Protein AF-0000000076599849 (afdb_homodimer)

Foldseek 3Di:
DQDWDDWDWDDDPPDRQWIKIWTDGPQWIWIDTPNCCVVDTDIDHNVRVVVVVVCVVVCVVPD/DQDWDDWDWDDDPPDRQFIKIWTDGPQWIWIDTPNCCVVDTDIDHNVRVVVVVVCVVVCVVPD

Solvent-accessible surface area (backbone atoms only — not comparable to full-atom values): 7038 Å² total; per-residue (Å²): 126,86,56,70,45,78,70,44,68,32,62,39,99,75,62,74,75,53,29,39,30,44,27,31,33,74,80,19,32,28,38,32,40,68,80,42,54,86,80,43,68,48,75,36,48,47,67,25,43,52,23,39,51,51,27,54,65,70,46,71,78,55,132,127,85,58,69,48,78,69,45,68,32,64,39,99,75,59,75,73,52,27,38,29,43,26,31,31,75,80,19,33,27,36,32,40,69,80,43,54,86,81,44,68,49,74,37,49,49,68,26,44,53,22,40,51,51,28,55,65,71,46,73,78,55,132

Sequence (126 aa):
MNQTSRWRKSSYSGNQTNCVEVGRAGDGTAVRDTKNRAAGYFTASREQWSAFVAAIKGGKFDAMNQTSRWRKSSYSGNQTNCVEVGRAGDGTAVRDTKNRAAGYFTASREQWSAFVAAIKGGKFDA

Structure (mmCIF, N/CA/C/O backbo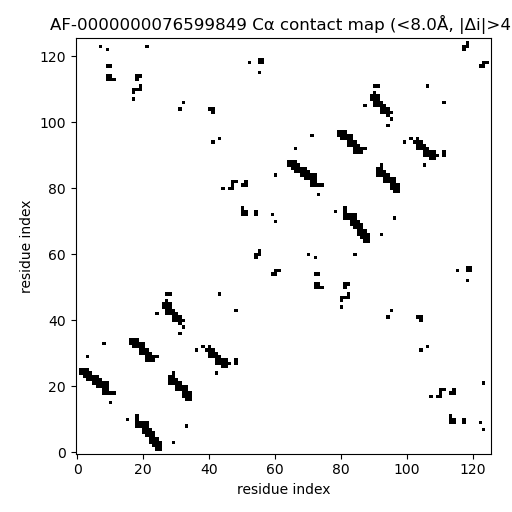ne):
data_AF-0000000076599849-model_v1
#
loop_
_entity.id
_entity.type
_entity.pdbx_description
1 polymer 'Uncharacterized protein DUF397'
#
loop_
_atom_site.group_PDB
_atom_site.id
_atom_site.type_symbol
_atom_site.label_atom_id
_atom_site.label_alt_id
_atom_site.label_comp_id
_atom_site.label_asym_id
_atom_site.label_entity_id
_atom_site.label_seq_id
_atom_site.pdbx_PDB_ins_code
_atom_site.Cartn_x
_atom_site.Cartn_y
_atom_site.Cartn_z
_atom_site.occupancy
_atom_site.B_iso_or_equiv
_atom_site.auth_seq_id
_atom_site.auth_comp_id
_atom_site.auth_asym_id
_atom_site.auth_atom_id
_atom_site.pdbx_PDB_model_num
ATOM 1 N N . MET A 1 1 ? -9.93 -13 13.438 1 52.59 1 MET A N 1
ATOM 2 C CA . MET A 1 1 ? -8.758 -13.156 12.586 1 52.59 1 MET A CA 1
ATOM 3 C C . MET A 1 1 ? -9.008 -12.578 11.195 1 52.59 1 MET A C 1
ATOM 5 O O . MET A 1 1 ? -9.992 -12.922 10.547 1 52.59 1 MET A O 1
ATOM 9 N N . ASN A 1 2 ? -8.469 -11.367 10.906 1 63 2 ASN A N 1
ATOM 10 C CA . ASN A 1 2 ? -8.828 -10.883 9.578 1 63 2 ASN A CA 1
ATOM 11 C C . ASN A 1 2 ? -8.297 -11.805 8.484 1 63 2 ASN A C 1
ATOM 13 O O . ASN A 1 2 ? -7.086 -12.031 8.391 1 63 2 ASN A O 1
ATOM 17 N N . GLN A 1 3 ? -9.172 -12.648 8.023 1 85.88 3 GLN A N 1
ATOM 18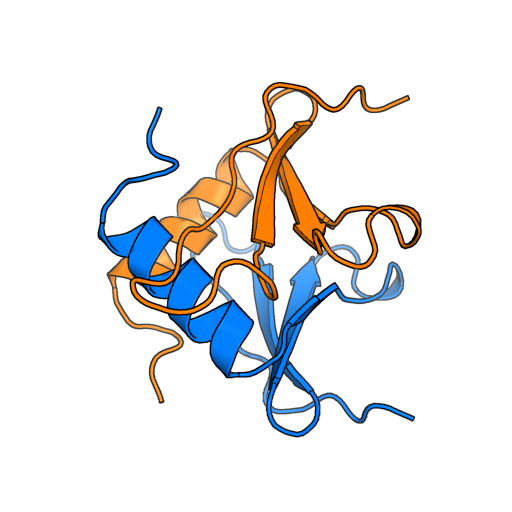 C CA . GLN A 1 3 ? -8.844 -13.578 6.949 1 85.88 3 GLN A CA 1
ATOM 19 C C . GLN A 1 3 ? -8.453 -12.836 5.68 1 85.88 3 GLN A C 1
ATOM 21 O O . GLN A 1 3 ? -9.086 -11.844 5.316 1 85.88 3 GLN A O 1
ATOM 26 N N . THR A 1 4 ? -7.188 -13.047 5.281 1 92.38 4 THR A N 1
ATOM 27 C CA . THR A 1 4 ? -6.758 -12.492 4.004 1 92.38 4 THR A CA 1
ATOM 28 C C . THR A 1 4 ? -6.883 -13.523 2.889 1 92.38 4 THR A C 1
ATOM 30 O O . THR A 1 4 ? -6.723 -14.719 3.127 1 92.38 4 THR A O 1
ATOM 33 N N . SER A 1 5 ? -7.262 -13.094 1.667 1 92.88 5 SER A N 1
ATOM 34 C CA . SER A 1 5 ? -7.469 -13.961 0.511 1 92.88 5 SER A CA 1
ATOM 35 C C . SER A 1 5 ? -7.219 -13.211 -0.793 1 92.88 5 SER A C 1
ATOM 37 O O . SER A 1 5 ? -6.957 -12.008 -0.783 1 92.88 5 SER A O 1
ATOM 39 N N . ARG A 1 6 ? -7.074 -14.055 -1.964 1 94.38 6 ARG A N 1
ATOM 40 C CA . ARG A 1 6 ? -7.062 -13.547 -3.33 1 94.38 6 ARG A CA 1
ATOM 41 C C . ARG A 1 6 ? -5.852 -12.648 -3.568 1 94.38 6 ARG A C 1
ATOM 43 O O . ARG A 1 6 ? -5.984 -11.539 -4.082 1 94.38 6 ARG A O 1
ATOM 50 N N . TRP A 1 7 ? -4.785 -13.094 -3.176 1 94.38 7 TRP A N 1
ATOM 51 C CA . TRP A 1 7 ? -3.555 -12.328 -3.369 1 94.38 7 TRP A CA 1
ATOM 52 C C . TRP A 1 7 ? -3.191 -12.242 -4.848 1 94.38 7 TRP A C 1
ATOM 54 O O . TRP A 1 7 ? -3.199 -13.258 -5.555 1 94.38 7 TRP A O 1
ATOM 64 N N . ARG A 1 8 ? -2.877 -11.023 -5.352 1 93.56 8 ARG A N 1
ATOM 65 C CA . ARG A 1 8 ? -2.393 -10.719 -6.691 1 93.56 8 ARG A CA 1
ATOM 66 C C . ARG A 1 8 ? -1.065 -9.969 -6.633 1 93.56 8 ARG A C 1
ATOM 68 O O . ARG A 1 8 ? -0.902 -9.047 -5.836 1 93.56 8 ARG A O 1
ATOM 75 N N . LYS A 1 9 ? -0.156 -10.242 -7.473 1 91.75 9 LYS A N 1
ATOM 76 C CA . LYS A 1 9 ? 1.188 -9.68 -7.449 1 91.75 9 LYS A CA 1
ATOM 77 C C . LYS A 1 9 ? 1.307 -8.5 -8.406 1 91.75 9 LYS A C 1
ATOM 79 O O . LYS A 1 9 ? 0.781 -8.547 -9.523 1 91.75 9 LYS A O 1
ATOM 84 N N . SER A 1 10 ? 1.935 -7.547 -7.84 1 88.38 10 SER A N 1
ATOM 85 C CA . SER A 1 10 ? 2.336 -6.508 -8.781 1 88.38 10 SER A CA 1
ATOM 86 C C . SER A 1 10 ? 3.461 -6.988 -9.688 1 88.38 10 SER A C 1
ATOM 88 O O . SER A 1 10 ? 4.168 -7.945 -9.359 1 88.38 10 SER A O 1
ATOM 90 N N . SER A 1 11 ? 3.451 -6.785 -11.078 1 75.06 11 SER A N 1
ATOM 91 C CA . SER A 1 11 ? 4.484 -7.25 -12 1 75.06 11 SER A CA 1
ATOM 92 C C . SER A 1 11 ? 5.207 -6.078 -12.656 1 75.06 11 SER A C 1
ATOM 94 O O . SER A 1 11 ? 4.602 -5.035 -12.914 1 75.06 11 SER A O 1
ATOM 96 N N . TYR A 1 12 ? 6.641 -5.969 -12.344 1 64 12 TYR A N 1
ATOM 97 C CA . TYR A 1 12 ? 7.395 -5.035 -13.18 1 64 12 TYR A CA 1
ATOM 98 C C . TYR A 1 12 ? 7.852 -5.703 -14.469 1 64 12 TYR A C 1
ATOM 100 O O . TYR A 1 12 ? 7.996 -6.926 -14.523 1 64 12 TYR A O 1
ATOM 108 N N . SER A 1 13 ? 7.691 -4.941 -15.594 1 59.09 13 SER A N 1
ATOM 109 C CA . SER A 1 13 ? 8.109 -5.406 -16.906 1 59.09 13 SER A CA 1
ATOM 110 C C . SER A 1 13 ? 9.422 -6.172 -16.844 1 59.09 13 SER A C 1
ATOM 112 O O . SER A 1 13 ? 9.734 -6.973 -17.719 1 59.09 13 SER A O 1
ATOM 114 N N . GLY A 1 14 ? 10.133 -5.859 -15.742 1 55.06 14 GLY A N 1
ATOM 115 C CA . GLY A 1 14 ? 11.438 -6.484 -15.828 1 55.06 14 GLY A CA 1
ATOM 116 C C . GLY A 1 14 ? 11.641 -7.582 -14.797 1 55.06 14 GLY A C 1
ATOM 117 O O . GLY A 1 14 ? 11.938 -8.727 -15.156 1 55.06 14 GLY A O 1
ATOM 118 N N . ASN A 1 15 ? 11.828 -7.188 -13.578 1 59.16 15 ASN A N 1
ATOM 119 C CA . ASN A 1 15 ? 12.195 -8.172 -12.562 1 59.16 15 ASN A CA 1
ATOM 120 C C . ASN A 1 15 ? 11.055 -8.414 -11.578 1 59.16 15 ASN A C 1
ATOM 122 O O . ASN A 1 15 ? 10.391 -7.469 -11.148 1 59.16 15 ASN A O 1
ATOM 126 N N . GLN A 1 16 ? 10.586 -9.648 -11.383 1 64.69 16 GLN A N 1
ATOM 127 C CA . GLN A 1 16 ? 9.477 -10.125 -10.562 1 64.69 16 GLN A CA 1
ATOM 128 C C . GLN A 1 16 ? 9.93 -10.391 -9.125 1 64.69 16 GLN A C 1
ATOM 130 O O . GLN A 1 16 ? 9.266 -11.117 -8.383 1 64.69 16 GLN A O 1
ATOM 135 N N . THR A 1 17 ? 11.102 -9.938 -8.703 1 71.75 17 THR A N 1
ATOM 136 C CA . THR A 1 17 ? 11.578 -10.398 -7.406 1 71.75 17 THR A CA 1
ATOM 137 C C . THR A 1 17 ? 11.266 -9.367 -6.32 1 71.75 17 THR A C 1
ATOM 139 O O . THR A 1 17 ? 11.352 -9.68 -5.129 1 71.75 17 THR A O 1
ATOM 142 N N . ASN A 1 18 ? 10.766 -8.258 -6.613 1 79.62 18 ASN A N 1
ATOM 143 C CA . ASN A 1 18 ? 10.445 -7.207 -5.648 1 79.62 18 ASN A CA 1
ATOM 144 C C . ASN A 1 18 ? 9.055 -6.625 -5.891 1 79.62 18 ASN A C 1
ATOM 146 O O . ASN A 1 18 ? 8.93 -5.477 -6.32 1 79.62 18 ASN A O 1
ATOM 150 N N . CYS A 1 19 ? 8.117 -7.645 -5.48 1 88.62 19 CYS A N 1
ATOM 151 C CA . CYS A 1 19 ? 6.75 -7.258 -5.812 1 88.62 19 CYS A CA 1
ATOM 152 C C . CYS A 1 19 ? 5.93 -7.027 -4.551 1 88.62 19 CYS A C 1
ATOM 154 O O . CYS A 1 19 ? 6.258 -7.547 -3.482 1 88.62 19 CYS A O 1
ATOM 156 N N . VAL A 1 20 ? 4.977 -6.27 -4.719 1 92.38 20 VAL A N 1
ATOM 157 C CA . VAL A 1 20 ? 3.916 -6.082 -3.734 1 92.38 20 VAL A CA 1
ATOM 158 C C . VAL A 1 20 ? 2.705 -6.934 -4.109 1 92.38 20 VAL A C 1
ATOM 160 O O . VAL A 1 20 ? 2.332 -7.012 -5.281 1 92.38 20 VAL A O 1
ATOM 163 N N . GLU A 1 21 ? 2.207 -7.625 -3.154 1 94.44 21 GLU A N 1
ATOM 164 C CA . GLU A 1 21 ? 0.959 -8.352 -3.361 1 94.44 21 GLU A CA 1
ATOM 165 C C . GLU A 1 21 ? -0.213 -7.637 -2.691 1 94.44 21 GLU A C 1
ATOM 167 O O . GLU A 1 21 ? -0.077 -7.117 -1.581 1 94.44 21 GLU A O 1
ATOM 172 N N . VAL A 1 22 ? -1.354 -7.641 -3.381 1 95.81 22 VAL A N 1
ATOM 173 C CA . VAL A 1 22 ? -2.588 -7.039 -2.885 1 95.81 22 VAL A CA 1
ATOM 174 C C . VAL A 1 22 ? -3.676 -8.102 -2.773 1 95.81 22 VAL A C 1
ATOM 176 O O . VAL A 1 22 ? -3.916 -8.859 -3.721 1 95.81 22 VAL A O 1
ATOM 179 N N . GLY A 1 23 ? -4.168 -8.227 -1.597 1 96.31 23 GLY A N 1
ATOM 180 C CA . GLY A 1 23 ? -5.246 -9.164 -1.338 1 96.31 23 GLY A CA 1
ATOM 181 C C . GLY A 1 23 ? -6.449 -8.523 -0.667 1 96.31 23 GLY A C 1
ATOM 182 O O . GLY A 1 23 ? -6.539 -7.297 -0.587 1 96.31 23 GLY A O 1
ATOM 183 N N . ARG A 1 24 ? -7.371 -9.406 -0.277 1 95.56 24 ARG A N 1
ATOM 184 C CA . ARG A 1 24 ? -8.57 -8.969 0.441 1 95.56 24 ARG A CA 1
ATOM 185 C C . ARG A 1 24 ? -8.445 -9.258 1.933 1 95.56 24 ARG A C 1
ATOM 187 O O . ARG A 1 24 ? -7.941 -10.32 2.326 1 95.56 24 ARG A O 1
ATOM 194 N N . ALA A 1 25 ? -8.812 -8.336 2.732 1 95 25 ALA A N 1
ATOM 195 C CA . ALA A 1 25 ? -8.969 -8.477 4.176 1 95 25 ALA A CA 1
ATOM 196 C C . ALA A 1 25 ? -10.367 -8.047 4.621 1 95 25 ALA A C 1
ATOM 198 O O . ALA A 1 25 ? -10.625 -6.855 4.797 1 95 25 ALA A O 1
ATOM 199 N N . GLY A 1 26 ? -11.242 -9.039 4.816 1 91.81 26 GLY A N 1
ATOM 200 C CA . GLY A 1 26 ? -12.633 -8.664 4.996 1 91.81 26 GLY A CA 1
ATOM 201 C C . GLY A 1 26 ? -13.188 -7.855 3.838 1 91.81 26 GLY A C 1
ATOM 202 O O . GLY A 1 26 ? -13.125 -8.289 2.686 1 91.81 26 GLY A O 1
ATOM 203 N N . ASP A 1 27 ? -13.656 -6.703 4.121 1 91.75 27 ASP A N 1
ATOM 204 C CA . ASP A 1 27 ? -14.188 -5.848 3.068 1 91.75 27 ASP A CA 1
ATOM 205 C C . ASP A 1 27 ? -13.125 -4.887 2.545 1 91.75 27 ASP A C 1
ATOM 207 O O . ASP A 1 27 ? -13.383 -4.098 1.634 1 91.75 27 ASP A O 1
ATOM 211 N N . GLY A 1 28 ? -12 -5.129 3.166 1 93.88 28 GLY A N 1
ATOM 212 C CA . GLY A 1 28 ? -10.93 -4.219 2.799 1 93.88 28 GLY A CA 1
ATOM 213 C C . GLY A 1 28 ? -9.828 -4.887 1.995 1 93.88 28 GLY A C 1
ATOM 214 O O . GLY A 1 28 ? -10.078 -5.848 1.27 1 93.88 28 GLY A O 1
ATOM 215 N N . THR A 1 29 ? -8.727 -4.27 2.029 1 95.12 29 THR A N 1
ATOM 216 C CA . THR A 1 29 ? -7.578 -4.691 1.231 1 95.12 29 THR A CA 1
ATOM 217 C C . THR A 1 29 ? -6.371 -4.969 2.125 1 95.12 29 THR A C 1
ATOM 219 O O . THR A 1 29 ? -6.164 -4.285 3.129 1 95.12 29 THR A O 1
ATOM 222 N N . ALA A 1 30 ? -5.57 -5.93 1.783 1 95.75 30 ALA A N 1
ATOM 223 C CA . ALA A 1 30 ? -4.297 -6.238 2.43 1 95.75 30 ALA A CA 1
ATOM 224 C C . ALA A 1 30 ? -3.135 -6.086 1.452 1 95.75 30 ALA A C 1
ATOM 226 O O . ALA A 1 30 ? -3.266 -6.406 0.269 1 95.75 30 ALA A O 1
ATOM 227 N N . VAL A 1 31 ? -2.023 -5.617 1.942 1 95.06 31 VAL A N 1
ATOM 228 C CA . VAL A 1 31 ? -0.817 -5.422 1.144 1 95.06 31 VAL A CA 1
ATOM 229 C C . VAL A 1 31 ? 0.383 -6.035 1.86 1 95.06 31 VAL A C 1
ATOM 231 O O . VAL A 1 31 ? 0.56 -5.844 3.066 1 95.06 31 VAL A O 1
ATOM 234 N N . ARG A 1 32 ? 1.222 -6.809 1.135 1 93.5 32 ARG A N 1
ATOM 235 C CA . ARG A 1 32 ? 2.418 -7.383 1.745 1 93.5 32 ARG A CA 1
ATOM 236 C C . ARG A 1 32 ? 3.557 -7.477 0.736 1 93.5 32 ARG A C 1
ATOM 238 O O . ARG A 1 32 ? 3.348 -7.281 -0.464 1 93.5 32 ARG A O 1
ATOM 245 N N . ASP A 1 33 ? 4.723 -7.648 1.268 1 91.12 33 ASP A N 1
ATOM 246 C CA . ASP A 1 33 ? 5.926 -7.84 0.467 1 91.12 33 ASP A CA 1
ATOM 247 C C . ASP A 1 33 ? 6.137 -9.312 0.126 1 91.12 33 ASP A C 1
ATOM 249 O O . ASP A 1 33 ? 6.258 -10.148 1.021 1 91.12 33 ASP A O 1
ATOM 253 N N . THR A 1 34 ? 6.309 -9.625 -1.154 1 88.75 34 THR A N 1
ATOM 254 C CA . THR A 1 34 ? 6.426 -11.016 -1.582 1 88.75 34 THR A CA 1
ATOM 255 C C . THR A 1 34 ? 7.711 -11.633 -1.048 1 88.75 34 THR A C 1
ATOM 257 O O . THR A 1 34 ? 7.773 -12.844 -0.82 1 88.75 34 THR A O 1
ATOM 260 N N . LYS A 1 35 ? 8.617 -10.812 -0.772 1 87.06 35 LYS A N 1
ATOM 261 C CA . LYS A 1 35 ? 9.883 -11.367 -0.319 1 87.06 35 LYS A CA 1
ATOM 262 C C . LYS A 1 35 ? 9.898 -11.555 1.196 1 87.06 35 LYS A C 1
ATOM 264 O O . LYS A 1 35 ? 10.773 -12.227 1.738 1 87.06 35 LYS A O 1
ATOM 269 N N . ASN A 1 36 ? 8.945 -11.023 1.81 1 88.94 36 ASN A N 1
ATOM 270 C CA . ASN A 1 36 ? 8.859 -11.094 3.264 1 88.94 36 ASN A CA 1
ATOM 271 C C . ASN A 1 36 ? 7.414 -11.195 3.738 1 88.94 36 ASN A C 1
ATOM 273 O O . ASN A 1 36 ? 6.98 -10.422 4.59 1 88.94 36 ASN A O 1
ATOM 277 N N . ARG A 1 37 ? 6.828 -12.195 3.338 1 88.5 37 ARG A N 1
ATOM 278 C CA . ARG A 1 37 ? 5.422 -12.359 3.695 1 88.5 37 ARG A CA 1
ATOM 279 C C . ARG A 1 37 ? 5.258 -12.57 5.195 1 88.5 37 ARG A C 1
ATOM 281 O O . ARG A 1 37 ? 4.238 -12.203 5.773 1 88.5 37 ARG A O 1
ATOM 288 N N . ALA A 1 38 ? 6.285 -13.07 5.754 1 89.25 38 ALA A N 1
ATOM 289 C CA . ALA A 1 38 ? 6.23 -13.375 7.184 1 89.25 38 ALA A CA 1
ATOM 290 C C . ALA A 1 38 ? 6.219 -12.102 8.016 1 89.25 38 ALA A C 1
ATOM 292 O O . ALA A 1 38 ? 5.859 -12.125 9.195 1 89.25 38 ALA A O 1
ATOM 293 N N . ALA A 1 39 ? 6.605 -11.023 7.453 1 87.44 39 ALA A N 1
ATOM 294 C CA . ALA A 1 39 ? 6.617 -9.75 8.156 1 87.44 39 ALA A CA 1
ATOM 295 C C . ALA A 1 39 ? 5.199 -9.227 8.367 1 87.44 39 ALA A C 1
ATOM 297 O O . ALA A 1 39 ? 4.992 -8.25 9.094 1 87.44 39 ALA A O 1
ATOM 298 N N . GLY A 1 40 ? 4.199 -9.914 7.797 1 89.94 40 GLY A N 1
ATOM 299 C CA . GLY A 1 40 ? 2.816 -9.492 7.934 1 89.94 40 GLY A CA 1
ATOM 300 C C . GLY A 1 40 ? 2.322 -8.672 6.758 1 89.94 40 GLY A C 1
ATOM 301 O O . GLY A 1 40 ? 2.891 -8.742 5.664 1 89.94 40 GLY A O 1
ATOM 302 N N . TYR A 1 41 ? 1.118 -8.008 7.02 1 91.12 41 TYR A N 1
ATOM 303 C CA . TYR A 1 41 ? 0.509 -7.195 5.973 1 91.12 41 TYR A CA 1
ATOM 304 C C . TYR A 1 41 ? -0.091 -5.918 6.551 1 91.12 41 TYR A C 1
ATOM 306 O O . TYR A 1 41 ? -0.412 -5.859 7.738 1 91.12 41 TYR A O 1
ATOM 314 N N . PHE A 1 42 ? -0.085 -4.945 5.668 1 91.12 42 PHE A N 1
ATOM 315 C CA . PHE A 1 42 ? -0.83 -3.711 5.891 1 91.12 42 PHE A CA 1
ATOM 316 C C . PHE A 1 42 ? -2.266 -3.848 5.398 1 91.12 42 PHE A C 1
ATOM 318 O O . PHE A 1 42 ? -2.51 -4.398 4.324 1 91.12 42 PHE A O 1
ATOM 325 N N . THR A 1 43 ? -3.223 -3.414 6.281 1 93 43 THR A N 1
ATOM 326 C CA . THR A 1 43 ? -4.609 -3.471 5.832 1 93 43 THR A CA 1
ATOM 327 C C . THR A 1 43 ? -5.203 -2.068 5.727 1 93 43 THR A C 1
ATOM 329 O O . THR A 1 43 ? -4.812 -1.168 6.477 1 93 43 THR A O 1
ATOM 332 N N . ALA A 1 44 ? -6.078 -1.953 4.836 1 92.44 44 ALA A N 1
ATOM 333 C CA . ALA A 1 44 ? -6.867 -0.741 4.637 1 92.44 44 ALA A CA 1
ATOM 334 C C . ALA A 1 44 ? -8.344 -1.074 4.434 1 92.44 44 ALA A C 1
ATOM 336 O O . ALA A 1 44 ? -8.68 -2.051 3.758 1 92.44 44 ALA A O 1
ATOM 337 N N . SER A 1 45 ? -9.164 -0.305 4.988 1 90.94 45 SER A N 1
ATOM 338 C CA . SER A 1 45 ? -10.594 -0.447 4.691 1 90.94 45 SER A CA 1
ATOM 339 C C . SER A 1 45 ? -10.883 -0.171 3.221 1 90.94 45 SER A C 1
ATOM 341 O O . SER A 1 45 ? -10.023 0.339 2.498 1 90.94 45 SER A O 1
ATOM 343 N N . ARG A 1 46 ? -12.055 -0.554 2.787 1 91.31 46 ARG A N 1
ATOM 344 C CA . ARG A 1 46 ? -12.477 -0.322 1.408 1 91.31 46 ARG A CA 1
ATOM 345 C C . ARG A 1 46 ? -12.391 1.159 1.053 1 91.31 46 ARG A C 1
ATOM 347 O O . ARG A 1 46 ? -11.906 1.52 -0.021 1 91.31 46 ARG A O 1
ATOM 354 N N . GLU A 1 47 ? -12.867 1.998 1.942 1 87.94 47 GLU A N 1
ATOM 355 C CA . GLU A 1 47 ? -12.867 3.436 1.687 1 87.94 47 GLU A CA 1
ATOM 356 C C . GLU A 1 47 ? -11.445 3.986 1.647 1 87.94 47 GLU A C 1
ATOM 358 O O . GLU A 1 47 ? -11.117 4.812 0.792 1 87.94 47 GLU A O 1
ATOM 363 N N . GLN A 1 48 ? -10.734 3.609 2.6 1 90.12 48 GLN A N 1
ATOM 364 C CA . GLN A 1 48 ? -9.344 4.039 2.688 1 90.12 48 GLN A CA 1
ATOM 365 C C . GLN A 1 48 ? -8.562 3.645 1.437 1 90.12 48 GLN A C 1
ATOM 367 O O . GLN A 1 48 ? -7.809 4.449 0.888 1 90.12 48 GLN A O 1
ATOM 372 N N . TRP A 1 49 ? -8.766 2.42 0.981 1 92.81 49 TRP A N 1
ATOM 373 C CA . TRP A 1 49 ? -8.102 1.927 -0.217 1 92.81 49 TRP A CA 1
ATOM 374 C C . TRP A 1 49 ? -8.555 2.693 -1.452 1 92.81 49 TRP A C 1
ATOM 376 O O . TRP A 1 49 ? -7.742 3.061 -2.303 1 92.81 49 TRP A O 1
ATOM 386 N N . SER A 1 50 ? -9.836 2.898 -1.561 1 91.44 50 SER A N 1
ATOM 387 C CA . SER A 1 50 ? -10.352 3.658 -2.693 1 91.44 50 SER A CA 1
ATOM 388 C C . SER A 1 50 ? -9.727 5.047 -2.762 1 91.44 50 SER A C 1
ATOM 390 O O . SER A 1 50 ? -9.336 5.508 -3.836 1 91.44 50 SER A O 1
ATOM 392 N N . ALA A 1 51 ? -9.594 5.68 -1.695 1 91.25 51 ALA A N 1
ATOM 393 C CA . ALA A 1 51 ? -8.977 7.004 -1.648 1 91.25 51 ALA A CA 1
ATOM 394 C C . ALA A 1 51 ? -7.492 6.934 -2.006 1 91.25 51 ALA A C 1
ATOM 396 O O . ALA A 1 51 ? -6.977 7.797 -2.719 1 91.25 51 ALA A O 1
ATOM 397 N N . PHE A 1 52 ? -6.816 5.977 -1.467 1 92.31 52 PHE A N 1
ATOM 398 C CA . PHE A 1 52 ? -5.402 5.762 -1.747 1 92.31 52 PHE A CA 1
ATOM 399 C C . PHE A 1 52 ? -5.172 5.559 -3.238 1 92.31 52 PHE A C 1
ATOM 401 O O . PHE A 1 52 ? -4.289 6.184 -3.828 1 92.31 52 PHE A O 1
ATOM 408 N N . VAL A 1 53 ? -6.027 4.711 -3.896 1 93.31 53 VAL A N 1
ATOM 409 C CA . VAL A 1 53 ? -5.91 4.418 -5.32 1 93.31 53 VAL A CA 1
ATOM 410 C C . VAL A 1 53 ? -6.176 5.684 -6.133 1 93.31 53 VAL A C 1
ATOM 412 O O . VAL A 1 53 ? -5.449 5.984 -7.082 1 93.31 53 VAL A O 1
ATOM 415 N N . ALA A 1 54 ? -7.141 6.387 -5.758 1 91.25 54 ALA A N 1
ATOM 416 C CA . ALA A 1 54 ? -7.438 7.637 -6.449 1 91.25 54 ALA A CA 1
ATOM 417 C C . ALA A 1 54 ? -6.266 8.609 -6.352 1 91.25 54 ALA A C 1
ATOM 419 O O . ALA A 1 54 ? -5.945 9.305 -7.32 1 91.25 54 ALA A O 1
ATOM 420 N N . ALA A 1 55 ? -5.676 8.672 -5.203 1 92.25 55 ALA A N 1
ATOM 421 C CA . ALA A 1 55 ? -4.535 9.555 -5.004 1 92.25 55 ALA A CA 1
ATOM 422 C C . ALA A 1 55 ? -3.354 9.133 -5.871 1 92.25 55 ALA A C 1
ATOM 424 O O . ALA A 1 55 ? -2.674 9.977 -6.461 1 92.25 55 ALA A O 1
ATOM 425 N N . ILE A 1 56 ? -3.111 7.848 -5.91 1 93.44 56 ILE A N 1
ATOM 426 C CA . ILE A 1 56 ? -2.039 7.336 -6.758 1 93.44 56 ILE A CA 1
ATOM 427 C C . ILE A 1 56 ? -2.324 7.684 -8.219 1 93.44 56 ILE A C 1
ATOM 429 O O . ILE A 1 56 ? -1.454 8.211 -8.914 1 93.44 56 ILE A O 1
ATOM 433 N N . LYS A 1 57 ? -3.49 7.449 -8.688 1 92.19 57 LYS A N 1
ATOM 434 C CA . LYS A 1 57 ? -3.859 7.703 -10.07 1 92.19 57 LYS A CA 1
ATOM 435 C C . LYS A 1 57 ? -3.807 9.195 -10.398 1 92.19 57 LYS A C 1
ATOM 437 O O . LYS A 1 57 ? -3.465 9.578 -11.516 1 92.19 57 LYS A O 1
ATOM 442 N N . GLY A 1 58 ? -4.113 9.938 -9.453 1 91.06 58 GLY A N 1
ATOM 443 C CA . GLY A 1 58 ? -4.074 11.375 -9.625 1 91.06 58 GLY A CA 1
ATOM 444 C C . GLY A 1 58 ? -2.67 11.953 -9.539 1 91.06 58 GLY A C 1
ATOM 445 O O . GLY A 1 58 ? -2.461 13.141 -9.789 1 91.06 58 GLY A O 1
ATOM 446 N N . GLY A 1 59 ? -1.632 11.148 -9.117 1 90.56 59 GLY A N 1
ATOM 447 C CA . GLY A 1 59 ? -0.242 11.578 -9.078 1 90.56 59 GLY A CA 1
ATOM 448 C C . GLY A 1 59 ? 0.123 12.297 -7.793 1 90.56 59 GLY A C 1
ATOM 449 O O . GLY A 1 59 ? 1.112 13.031 -7.742 1 90.56 59 GLY A O 1
ATOM 450 N N . LYS A 1 60 ? -0.641 12.125 -6.77 1 85.5 60 LYS A N 1
ATOM 451 C CA . LYS A 1 60 ? -0.408 12.852 -5.52 1 85.5 60 LYS A CA 1
ATOM 452 C C . LYS A 1 60 ? 0.951 12.492 -4.922 1 85.5 60 LYS A C 1
ATOM 454 O O . LYS A 1 60 ? 1.592 13.328 -4.281 1 85.5 60 LYS A O 1
ATOM 459 N N . PHE A 1 61 ? 1.466 11.266 -5.176 1 89.5 61 PHE A N 1
ATOM 460 C CA . PHE A 1 61 ? 2.701 10.805 -4.551 1 89.5 61 PHE A CA 1
ATOM 461 C C . PHE A 1 61 ? 3.842 10.789 -5.562 1 89.5 61 PHE A C 1
ATOM 463 O O . PHE A 1 61 ? 4.879 10.164 -5.324 1 89.5 61 PHE A O 1
ATOM 470 N N . ASP A 1 62 ? 3.539 11.375 -6.711 1 82.75 62 ASP A N 1
ATOM 471 C CA . ASP A 1 62 ? 4.602 11.469 -7.707 1 82.75 62 ASP A CA 1
ATOM 472 C C . ASP A 1 62 ? 5.719 12.398 -7.238 1 82.75 62 ASP A C 1
ATOM 474 O O . ASP A 1 62 ? 5.473 13.328 -6.469 1 82.75 62 ASP A O 1
ATOM 478 N N 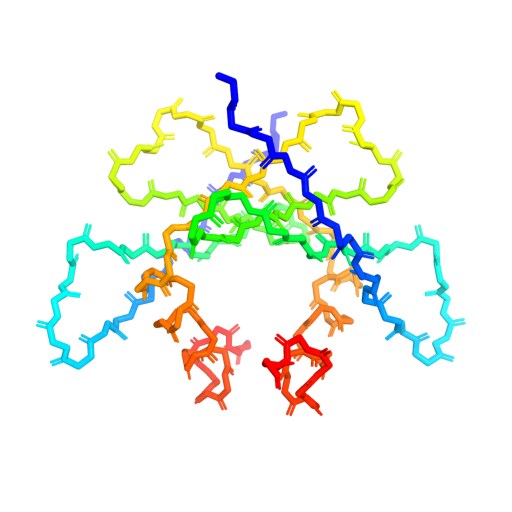. ALA A 1 63 ? 6.98 11.992 -7.609 1 70.25 63 ALA A N 1
ATOM 479 C CA . ALA A 1 63 ? 8.148 12.789 -7.242 1 70.25 63 ALA A CA 1
ATOM 480 C C . ALA A 1 63 ? 7.984 14.234 -7.695 1 70.25 63 ALA A C 1
ATOM 482 O O . ALA A 1 63 ? 7.254 14.516 -8.648 1 70.25 63 ALA A O 1
ATOM 483 N N . MET B 1 1 ? 18.219 2.027 11.688 1 52.84 1 MET B N 1
ATOM 484 C CA . MET B 1 1 ? 16.844 2.475 11.867 1 52.84 1 MET B CA 1
ATOM 485 C C . MET B 1 1 ? 16.312 3.109 10.586 1 52.84 1 MET B C 1
ATOM 487 O O . MET B 1 1 ? 1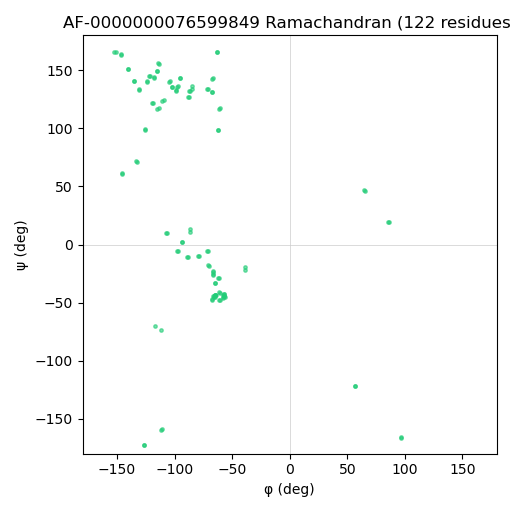6.922 4.016 10.031 1 52.84 1 MET B O 1
ATOM 491 N N . ASN B 1 2 ? 15.469 2.365 9.805 1 62.97 2 ASN B N 1
ATOM 492 C CA . ASN B 1 2 ? 15.07 3.059 8.586 1 62.97 2 ASN B CA 1
ATOM 493 C C . ASN B 1 2 ? 14.289 4.332 8.891 1 62.97 2 ASN B C 1
ATOM 495 O O . ASN B 1 2 ? 13.242 4.277 9.555 1 62.97 2 ASN B O 1
ATOM 499 N N . GLN B 1 3 ? 15 5.441 8.844 1 86.12 3 GLN B N 1
ATOM 500 C CA . GLN B 1 3 ? 14.398 6.754 9.07 1 86.12 3 GLN B CA 1
ATOM 501 C C . GLN B 1 3 ? 13.312 7.043 8.047 1 86.12 3 GLN B C 1
ATOM 503 O O . GLN B 1 3 ? 13.469 6.746 6.863 1 86.12 3 GLN B O 1
ATOM 508 N N . THR B 1 4 ? 12.086 7.195 8.562 1 92.62 4 THR B N 1
ATOM 509 C CA . THR B 1 4 ? 11 7.609 7.68 1 92.62 4 THR B CA 1
ATOM 510 C C . THR B 1 4 ? 10.805 9.125 7.734 1 92.62 4 THR B C 1
ATOM 512 O O . THR B 1 4 ? 11.039 9.75 8.773 1 92.62 4 THR B O 1
ATOM 515 N N . SER B 1 5 ? 10.484 9.758 6.594 1 93 5 SER B N 1
ATOM 516 C CA . SER B 1 5 ? 10.297 11.203 6.473 1 93 5 SER B CA 1
ATOM 517 C C . SER B 1 5 ? 9.305 11.539 5.367 1 93 5 SER B C 1
ATOM 519 O O . SER B 1 5 ? 8.828 10.656 4.66 1 93 5 SER B O 1
ATOM 521 N N . ARG B 1 6 ? 8.805 12.906 5.395 1 94.38 6 ARG B N 1
ATOM 522 C CA . ARG B 1 6 ? 8.047 13.5 4.305 1 94.38 6 ARG B CA 1
ATOM 523 C C . ARG B 1 6 ? 6.699 12.805 4.129 1 94.38 6 ARG B C 1
ATOM 525 O O . ARG B 1 6 ? 6.328 12.43 3.014 1 94.38 6 ARG B O 1
ATOM 532 N N . TRP B 1 7 ? 6.062 12.594 5.145 1 94.31 7 TRP B N 1
ATOM 533 C CA . TRP B 1 7 ? 4.754 11.945 5.09 1 94.31 7 TRP B CA 1
ATOM 534 C C . TRP B 1 7 ? 3.73 12.844 4.41 1 94.31 7 TRP B C 1
ATOM 536 O O . TRP B 1 7 ? 3.623 14.031 4.738 1 94.31 7 TRP B O 1
ATOM 546 N N . ARG B 1 8 ? 2.955 12.305 3.432 1 93.5 8 ARG B N 1
ATOM 547 C CA . ARG B 1 8 ? 1.842 12.93 2.727 1 93.5 8 ARG B CA 1
ATOM 548 C C . ARG B 1 8 ? 0.573 12.094 2.852 1 93.5 8 ARG B C 1
ATOM 550 O O . ARG B 1 8 ? 0.615 10.867 2.709 1 93.5 8 ARG B O 1
ATOM 557 N N . LYS B 1 9 ? -0.549 12.672 3.025 1 91.69 9 LYS B N 1
ATOM 558 C CA . LYS B 1 9 ? -1.81 11.977 3.27 1 91.69 9 LYS B CA 1
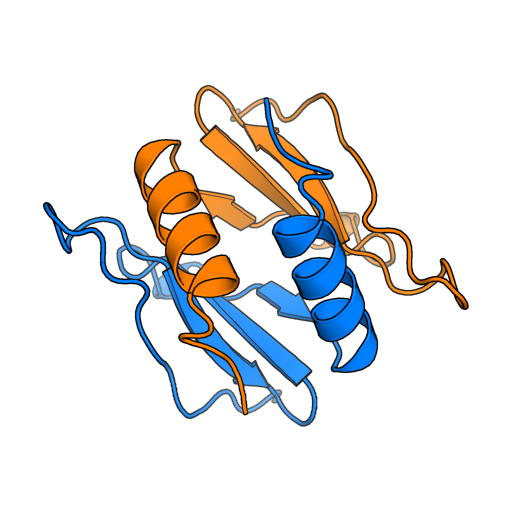ATOM 559 C C . LYS B 1 9 ? -2.609 11.82 1.979 1 91.69 9 LYS B C 1
ATOM 561 O O . LYS B 1 9 ? -2.668 12.742 1.163 1 91.69 9 LYS B O 1
ATOM 566 N N . SER B 1 10 ? -3.078 10.641 1.935 1 88.31 10 SER B N 1
ATOM 567 C CA . SER B 1 10 ? -4.082 10.508 0.885 1 88.31 10 SER B CA 1
ATOM 568 C C . SER B 1 10 ? -5.367 11.242 1.252 1 88.31 10 SER B C 1
ATOM 570 O O . SER B 1 10 ? -5.609 11.531 2.426 1 88.31 10 SER B O 1
ATOM 572 N N . SER B 1 11 ? -6.055 12.078 0.35 1 74.75 11 SER B N 1
ATOM 573 C CA . SER B 1 11 ? -7.27 12.828 0.657 1 74.75 11 SER B CA 1
ATOM 574 C C . SER B 1 11 ? -8.461 12.305 -0.139 1 74.75 11 SER B C 1
ATOM 576 O O . SER B 1 11 ? -8.305 11.883 -1.287 1 74.75 11 SER B O 1
ATOM 578 N N . TYR B 1 12 ? -9.562 11.742 0.681 1 63.81 12 TYR B N 1
ATOM 579 C CA . TYR B 1 12 ? -10.812 11.492 -0.023 1 63.81 12 TYR B CA 1
ATOM 580 C C . TYR B 1 12 ? -11.664 12.75 -0.092 1 63.81 12 TYR B C 1
ATOM 582 O O . TYR B 1 12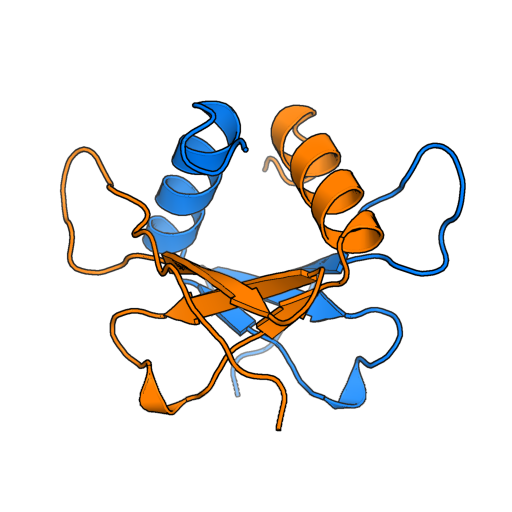 ? -11.547 13.633 0.756 1 63.81 12 TYR B O 1
ATOM 590 N N . SER B 1 13 ? -12.203 13.016 -1.313 1 59.38 13 SER B N 1
ATOM 591 C CA . SER B 1 13 ? -13.094 14.156 -1.53 1 59.38 13 SER B CA 1
ATOM 592 C C . SER B 1 13 ? -14.039 14.352 -0.352 1 59.38 13 SER B C 1
ATOM 594 O O . SER B 1 13 ? -14.586 15.438 -0.164 1 59.38 13 SER B O 1
ATOM 596 N N . GLY B 1 14 ? -14.148 13.234 0.402 1 55.16 14 GLY B N 1
ATOM 597 C CA . GLY B 1 14 ? -15.172 13.445 1.408 1 55.16 14 GLY B CA 1
ATOM 598 C C . GLY B 1 14 ? -14.641 13.398 2.828 1 55.16 14 GLY B C 1
ATOM 599 O O . GLY B 1 14 ? -14.836 14.336 3.604 1 55.16 14 GLY B O 1
ATOM 600 N N . ASN B 1 15 ? -14.273 12.242 3.242 1 59.28 15 ASN B N 1
ATOM 601 C CA . ASN B 1 15 ? -13.906 12.086 4.648 1 59.28 15 ASN B CA 1
ATOM 602 C C . ASN B 1 15 ? -12.414 11.836 4.816 1 59.28 15 ASN B C 1
ATOM 604 O O . ASN B 1 15 ? -11.82 11.055 4.07 1 59.28 15 ASN B O 1
ATOM 608 N N . GLN B 1 16 ? -11.688 12.656 5.59 1 64.94 16 GLN B N 1
ATOM 609 C CA . GLN B 1 16 ? -10.25 12.672 5.84 1 64.94 16 GLN B CA 1
ATOM 610 C C . GLN B 1 16 ? -9.891 11.734 6.988 1 64.94 16 GLN B C 1
ATOM 612 O O . GLN B 1 16 ? -8.789 11.82 7.539 1 64.94 16 GLN B O 1
ATOM 617 N N . THR B 1 17 ? -10.797 10.898 7.461 1 72 17 THR B N 1
ATOM 618 C CA . THR B 1 17 ? -10.484 10.195 8.695 1 72 17 THR B CA 1
ATOM 619 C C . THR B 1 17 ? -9.938 8.797 8.398 1 72 17 THR B C 1
ATOM 621 O O . THR B 1 17 ? -9.391 8.141 9.281 1 72 17 THR B O 1
ATOM 624 N N . ASN B 1 18 ? -9.914 8.359 7.227 1 79.5 18 ASN B N 1
ATOM 625 C CA . ASN B 1 18 ? -9.438 7.039 6.852 1 79.5 18 ASN B CA 1
ATOM 626 C C . ASN B 1 18 ? -8.484 7.105 5.66 1 79.5 18 ASN B C 1
ATOM 628 O O . ASN B 1 18 ? -8.828 6.668 4.559 1 79.5 18 ASN B O 1
ATOM 632 N N . CYS B 1 19 ? -7.258 7.715 6.141 1 88.56 19 CYS B N 1
ATOM 633 C CA . CYS B 1 19 ? -6.324 7.977 5.051 1 88.56 19 CYS B CA 1
ATOM 634 C C . CYS B 1 19 ? -5.07 7.121 5.188 1 88.56 19 CYS B C 1
ATOM 636 O O . CYS B 1 19 ? -4.742 6.664 6.285 1 88.56 19 CYS B O 1
ATOM 638 N N . VAL B 1 20 ? -4.488 6.934 4.121 1 92.31 20 VAL B N 1
ATOM 639 C CA . VAL B 1 20 ? -3.156 6.348 4.031 1 92.31 20 VAL B CA 1
ATOM 640 C C . VAL B 1 20 ? -2.115 7.453 3.861 1 92.31 20 VAL B C 1
ATOM 642 O O . VAL B 1 20 ? -2.332 8.406 3.115 1 92.31 20 VAL B O 1
ATOM 645 N N . GLU B 1 21 ? -1.083 7.359 4.617 1 94.44 21 GLU B N 1
ATOM 646 C CA . GLU B 1 21 ? 0.043 8.266 4.43 1 94.44 21 GLU B CA 1
ATOM 647 C C . GLU B 1 21 ? 1.213 7.566 3.746 1 94.44 21 GLU B C 1
ATOM 649 O O . GLU B 1 21 ? 1.509 6.406 4.047 1 94.44 21 GLU B O 1
ATOM 654 N N . VAL B 1 22 ? 1.855 8.273 2.846 1 95.81 22 VAL B N 1
ATOM 655 C CA . VAL B 1 22 ? 3.016 7.781 2.111 1 95.81 22 VAL B CA 1
ATOM 656 C C . VAL B 1 22 ? 4.227 8.664 2.404 1 95.81 22 VAL B C 1
ATOM 658 O O . VAL B 1 22 ? 4.145 9.891 2.303 1 95.81 22 VAL B O 1
ATOM 661 N N . GLY B 1 23 ? 5.227 8.047 2.896 1 96.31 23 GLY B N 1
ATOM 662 C CA . GLY B 1 23 ? 6.473 8.742 3.182 1 96.31 23 GLY B CA 1
ATOM 663 C C . GLY B 1 23 ? 7.68 8.086 2.535 1 96.31 23 GLY B C 1
ATOM 664 O O . GLY B 1 23 ? 7.535 7.207 1.686 1 96.31 23 GLY B O 1
ATOM 665 N N . ARG B 1 24 ? 8.844 8.609 2.918 1 95.5 24 ARG B N 1
ATOM 666 C CA . ARG B 1 24 ? 10.117 8.062 2.443 1 95.5 24 ARG B CA 1
ATOM 667 C C . ARG B 1 24 ? 10.773 7.199 3.512 1 95.5 24 ARG B C 1
ATOM 669 O O . ARG B 1 24 ? 10.758 7.543 4.695 1 95.5 24 ARG B O 1
ATOM 676 N N . ALA B 1 25 ? 11.266 6.086 3.131 1 95 25 ALA B N 1
ATOM 677 C CA . ALA B 1 25 ? 12.109 5.207 3.938 1 95 25 ALA B CA 1
ATOM 678 C C . ALA B 1 25 ? 13.422 4.898 3.219 1 95 25 ALA B C 1
ATOM 680 O O . ALA B 1 25 ? 13.477 4.02 2.357 1 95 25 ALA B O 1
ATOM 681 N N . GLY B 1 26 ? 14.484 5.621 3.605 1 91.81 26 GLY B N 1
ATOM 682 C CA . GLY B 1 26 ? 15.688 5.535 2.785 1 91.81 26 GLY B CA 1
ATOM 683 C C . GLY B 1 26 ? 15.445 5.91 1.336 1 91.81 26 GLY B C 1
ATOM 684 O O . GLY B 1 26 ? 14.938 6.996 1.046 1 91.81 26 GLY B O 1
ATOM 685 N N . ASP B 1 27 ? 15.734 5.012 0.456 1 91.69 27 ASP B N 1
ATOM 686 C CA . ASP B 1 27 ? 15.516 5.273 -0.962 1 91.69 27 ASP B CA 1
ATOM 687 C C . ASP B 1 27 ? 14.148 4.758 -1.41 1 91.69 27 ASP B C 1
ATOM 689 O O . ASP B 1 27 ? 13.773 4.902 -2.576 1 91.69 27 ASP B O 1
ATOM 693 N N . GLY B 1 28 ? 13.523 4.266 -0.366 1 93.81 28 GLY B N 1
ATOM 694 C CA . GLY B 1 28 ? 12.242 3.67 -0.699 1 93.81 28 GLY B CA 1
ATOM 695 C C . GLY B 1 28 ? 11.062 4.453 -0.151 1 93.81 28 GLY B C 1
ATOM 696 O O . GLY B 1 28 ? 11.141 5.668 0.018 1 93.81 28 GLY B O 1
ATOM 697 N N . THR B 1 29 ? 10 3.781 -0.058 1 95.06 29 THR B N 1
ATOM 698 C CA . THR B 1 29 ? 8.727 4.375 0.343 1 95.06 29 THR B CA 1
ATOM 699 C C . THR B 1 29 ? 8.18 3.688 1.59 1 95.06 29 THR B C 1
ATOM 701 O O . THR B 1 29 ? 8.336 2.479 1.759 1 95.06 29 THR B O 1
ATOM 704 N N . ALA B 1 30 ? 7.539 4.414 2.459 1 95.75 30 ALA B N 1
ATOM 705 C CA . ALA B 1 30 ? 6.824 3.906 3.625 1 95.75 30 ALA B CA 1
ATOM 706 C C . ALA B 1 30 ? 5.336 4.238 3.543 1 95.75 30 ALA B C 1
ATOM 708 O O . ALA B 1 30 ? 4.957 5.312 3.072 1 95.75 30 ALA B O 1
ATOM 709 N N . VAL B 1 31 ? 4.512 3.334 4 1 95.12 31 VAL B N 1
ATOM 710 C CA . VAL B 1 31 ? 3.061 3.5 4 1 95.12 31 VAL B CA 1
ATOM 711 C C . VAL B 1 31 ? 2.502 3.164 5.379 1 95.12 31 VAL B C 1
ATOM 713 O O . VAL B 1 31 ? 2.881 2.156 5.984 1 95.12 31 VAL B O 1
ATOM 716 N N . ARG B 1 32 ? 1.602 4.02 5.918 1 93.62 32 ARG B N 1
ATOM 717 C CA . ARG B 1 32 ? 0.987 3.732 7.211 1 93.62 32 ARG B CA 1
ATOM 718 C C . ARG B 1 32 ? -0.446 4.25 7.262 1 93.62 32 ARG B C 1
ATOM 720 O O . ARG B 1 32 ? -0.877 4.988 6.375 1 93.62 32 ARG B O 1
ATOM 727 N N . ASP B 1 33 ? -1.153 3.76 8.227 1 91.19 33 ASP B N 1
ATOM 728 C CA . ASP B 1 33 ? -2.525 4.184 8.492 1 91.19 33 ASP B CA 1
ATOM 729 C C . ASP B 1 33 ? -2.562 5.383 9.43 1 91.19 33 ASP B C 1
ATOM 731 O O . ASP B 1 33 ? -2.078 5.309 10.562 1 91.19 33 ASP B O 1
ATOM 735 N N . THR B 1 34 ? -3.246 6.465 9.031 1 88.75 34 THR B N 1
ATOM 736 C CA . THR B 1 34 ? -3.26 7.688 9.82 1 88.75 34 THR B CA 1
ATOM 737 C C . THR B 1 34 ? -3.982 7.469 11.148 1 88.75 34 THR B C 1
ATOM 739 O O . THR B 1 34 ? -3.67 8.117 12.148 1 88.75 34 THR B O 1
ATOM 742 N N . LYS B 1 35 ? -4.797 6.5 11.141 1 87 35 LYS B N 1
ATOM 743 C CA . LYS B 1 35 ? -5.551 6.293 12.375 1 87 35 LYS B CA 1
ATOM 744 C C . LYS B 1 35 ? -4.805 5.359 13.328 1 87 35 LYS B C 1
ATOM 746 O O . LYS B 1 35 ? -5.16 5.25 14.5 1 87 35 LYS B O 1
ATOM 751 N N . ASN B 1 36 ? -3.814 4.781 12.836 1 89.06 36 ASN B N 1
ATOM 752 C CA . ASN B 1 36 ? -3.045 3.828 13.633 1 89.06 36 ASN B CA 1
ATOM 753 C C . ASN B 1 36 ? -1.56 3.879 13.281 1 89.06 36 ASN B C 1
ATOM 755 O O . ASN B 1 36 ? -0.949 2.846 13.008 1 89.06 36 ASN B O 1
ATOM 759 N N . ARG B 1 37 ? -1.03 4.961 13.477 1 88.5 37 ARG B N 1
ATOM 760 C CA . ARG B 1 37 ? 0.376 5.121 13.125 1 88.5 37 ARG B CA 1
ATOM 761 C C . ARG B 1 37 ? 1.269 4.258 14.008 1 88.5 37 ARG B C 1
ATOM 763 O O . ARG B 1 37 ? 2.338 3.818 13.578 1 88.5 37 ARG B O 1
ATOM 770 N N . ALA B 1 38 ? 0.77 4 15.148 1 89.38 38 ALA B N 1
ATOM 771 C CA . ALA B 1 38 ? 1.556 3.23 16.109 1 89.38 38 ALA B CA 1
ATOM 772 C C . ALA B 1 38 ? 1.69 1.776 15.664 1 89.38 38 ALA B C 1
ATOM 774 O O . ALA B 1 38 ? 2.557 1.05 16.156 1 89.38 38 ALA B O 1
ATOM 775 N N . ALA B 1 39 ? 0.861 1.353 14.805 1 87.44 39 ALA B N 1
ATOM 776 C CA . ALA B 1 39 ? 0.917 -0.017 14.297 1 87.44 39 ALA B CA 1
ATOM 777 C C . ALA B 1 39 ? 2.119 -0.216 13.383 1 87.44 39 ALA B C 1
ATOM 779 O O . ALA B 1 39 ? 2.438 -1.345 13 1 87.44 39 ALA B O 1
ATOM 780 N N . GLY B 1 40 ? 2.842 0.865 13.094 1 90.12 40 GLY B N 1
ATOM 781 C CA . GLY B 1 40 ? 4.004 0.775 12.219 1 90.12 40 GLY B CA 1
ATOM 782 C C . GLY B 1 40 ? 3.695 1.14 10.781 1 90.12 40 GLY B C 1
ATOM 783 O O . GLY B 1 40 ? 2.709 1.824 10.5 1 90.12 40 GLY B O 1
ATOM 784 N N . TYR B 1 41 ? 4.719 0.767 9.891 1 91.06 41 TYR B N 1
ATOM 785 C CA . TYR B 1 41 ? 4.57 1.071 8.477 1 91.06 41 TYR B CA 1
ATOM 786 C C . TYR B 1 41 ? 5.086 -0.076 7.613 1 91.06 41 TYR B C 1
ATOM 788 O O . TYR B 1 41 ? 5.914 -0.874 8.062 1 91.06 41 TYR B O 1
ATOM 796 N N . PHE B 1 42 ? 4.449 -0.134 6.457 1 91.19 42 PHE B N 1
ATOM 797 C CA . PHE B 1 42 ? 4.93 -0.975 5.367 1 91.19 42 PHE B CA 1
ATOM 798 C C . PHE B 1 42 ? 5.961 -0.233 4.523 1 91.19 42 PHE B C 1
ATOM 800 O O . PHE B 1 42 ? 5.781 0.946 4.211 1 91.19 42 PHE B O 1
ATOM 807 N N . THR B 1 43 ? 7.102 -0.941 4.254 1 92.94 43 THR B N 1
ATOM 808 C CA . THR B 1 43 ? 8.094 -0.297 3.396 1 92.94 43 THR B CA 1
ATOM 809 C C . THR B 1 43 ? 8.25 -1.057 2.082 1 92.94 43 THR B C 1
ATOM 811 O O . THR B 1 43 ? 8.07 -2.275 2.039 1 92.94 43 THR B O 1
ATOM 814 N N . ALA B 1 44 ? 8.562 -0.331 1.096 1 92.44 44 ALA B N 1
ATOM 815 C CA . ALA B 1 44 ? 8.891 -0.856 -0.228 1 92.44 44 ALA B CA 1
ATOM 816 C C . ALA B 1 44 ? 10.125 -0.168 -0.803 1 92.44 44 ALA B C 1
ATOM 818 O O . ALA B 1 44 ? 10.297 1.044 -0.647 1 92.44 44 ALA B O 1
ATOM 819 N N . SER B 1 45 ? 10.93 -0.914 -1.435 1 90.88 45 SER B N 1
ATOM 820 C CA . SER B 1 45 ? 12.031 -0.305 -2.164 1 90.88 45 SER B CA 1
ATOM 821 C C . SER B 1 45 ? 11.531 0.595 -3.287 1 90.88 45 SER B C 1
ATOM 823 O O . SER B 1 45 ? 10.344 0.563 -3.629 1 90.88 45 SER B O 1
ATOM 825 N N . ARG B 1 46 ? 12.414 1.411 -3.811 1 91.31 46 ARG B N 1
ATOM 826 C CA . ARG B 1 46 ? 12.062 2.303 -4.914 1 91.31 46 ARG B CA 1
ATOM 827 C C . ARG B 1 46 ? 11.516 1.521 -6.098 1 91.31 46 ARG B C 1
ATOM 829 O O . ARG B 1 46 ? 10.516 1.918 -6.699 1 91.31 46 ARG B O 1
ATOM 836 N N . GLU B 1 47 ? 12.164 0.426 -6.426 1 88 47 GLU B N 1
ATOM 837 C CA . GLU B 1 47 ? 11.727 -0.38 -7.562 1 88 47 GLU B CA 1
ATOM 838 C C . GLU B 1 47 ? 10.375 -1.033 -7.297 1 88 47 GLU B C 1
ATOM 840 O O . GLU B 1 47 ? 9.516 -1.077 -8.18 1 88 47 GLU B O 1
ATOM 845 N N . GLN B 1 48 ? 10.297 -1.577 -6.18 1 90.12 48 GLN B N 1
ATOM 846 C CA . GLN B 1 48 ? 9.062 -2.23 -5.777 1 90.12 48 GLN B CA 1
ATOM 847 C C . GLN B 1 48 ? 7.887 -1.256 -5.812 1 90.12 48 GLN B C 1
ATOM 849 O O . GLN B 1 48 ? 6.809 -1.589 -6.312 1 90.12 48 GLN B O 1
ATOM 854 N N . TRP B 1 49 ? 8.109 -0.066 -5.309 1 92.81 49 TRP B N 1
ATOM 855 C CA . TRP B 1 49 ? 7.078 0.964 -5.297 1 92.81 49 TRP B CA 1
ATOM 856 C C . TRP B 1 49 ? 6.723 1.395 -6.719 1 92.81 49 TRP B C 1
ATOM 858 O O . TRP B 1 49 ? 5.547 1.559 -7.047 1 92.81 49 TRP B O 1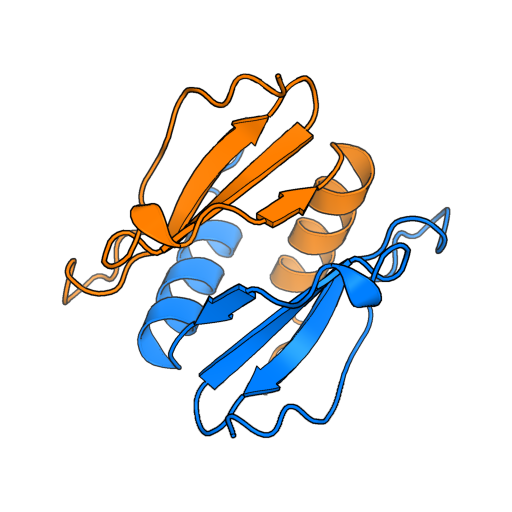
ATOM 868 N N . SER B 1 50 ? 7.715 1.599 -7.516 1 91.5 50 SER B N 1
ATOM 869 C CA . SER B 1 50 ? 7.461 1.977 -8.906 1 91.5 50 SER B CA 1
ATOM 870 C C . SER B 1 50 ? 6.598 0.938 -9.609 1 91.5 50 SER B C 1
ATOM 872 O O . SER B 1 50 ? 5.66 1.289 -10.328 1 91.5 50 SER B O 1
ATOM 874 N N . ALA B 1 51 ? 6.859 -0.267 -9.414 1 91.38 51 ALA B N 1
ATOM 875 C CA . ALA B 1 51 ? 6.07 -1.338 -10.016 1 91.38 51 ALA B CA 1
ATOM 876 C C . ALA B 1 51 ? 4.648 -1.355 -9.461 1 91.38 51 ALA B C 1
ATOM 878 O O . ALA B 1 51 ? 3.688 -1.562 -10.203 1 91.38 51 ALA B O 1
ATOM 879 N N . PHE B 1 52 ? 4.531 -1.218 -8.188 1 92.38 52 PHE B N 1
ATOM 880 C CA . PHE B 1 52 ? 3.234 -1.179 -7.523 1 92.38 52 PHE B CA 1
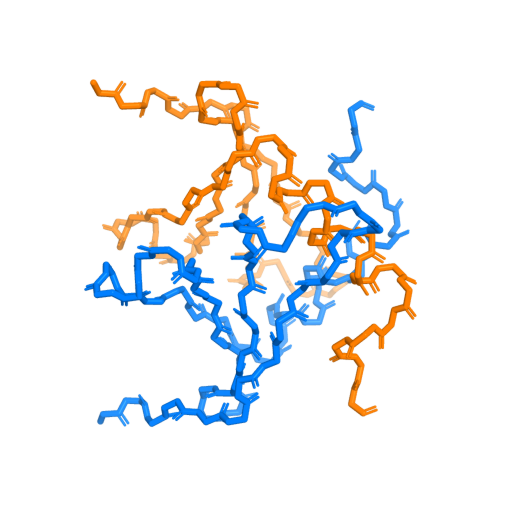ATOM 881 C C . PHE B 1 52 ? 2.377 -0.048 -8.078 1 92.38 52 PHE B C 1
ATOM 883 O O . PHE B 1 52 ? 1.209 -0.255 -8.414 1 92.38 52 PHE B O 1
ATOM 890 N N . VAL B 1 53 ? 2.973 1.18 -8.242 1 93.31 53 VAL B N 1
ATOM 891 C CA . VAL B 1 53 ? 2.262 2.348 -8.758 1 93.31 53 VAL B CA 1
ATOM 892 C C . VAL B 1 53 ? 1.837 2.102 -10.203 1 93.31 53 VAL B C 1
ATOM 894 O O . VAL B 1 53 ? 0.703 2.404 -10.586 1 93.31 53 VAL B O 1
ATOM 897 N N . ALA B 1 54 ? 2.688 1.564 -10.938 1 91.31 54 ALA B N 1
ATOM 898 C CA . ALA B 1 54 ? 2.35 1.253 -12.32 1 91.31 54 ALA B CA 1
ATOM 899 C C . ALA B 1 54 ? 1.186 0.268 -12.398 1 91.31 54 ALA B C 1
ATOM 901 O O . ALA B 1 54 ? 0.307 0.397 -13.25 1 91.31 54 ALA B O 1
ATOM 902 N N . ALA B 1 55 ? 1.205 -0.693 -11.539 1 92.38 55 ALA B N 1
ATOM 903 C CA . ALA B 1 55 ? 0.132 -1.684 -11.508 1 92.38 55 ALA B CA 1
ATOM 904 C C . ALA B 1 55 ? -1.198 -1.041 -11.125 1 92.38 55 ALA B C 1
ATOM 906 O O . ALA B 1 55 ? -2.236 -1.352 -11.719 1 92.38 55 ALA B O 1
ATOM 907 N N . ILE B 1 56 ? -1.143 -0.188 -10.148 1 93.38 56 ILE B N 1
ATOM 908 C CA . ILE B 1 56 ? -2.352 0.523 -9.742 1 93.38 56 ILE B CA 1
ATOM 909 C C . ILE B 1 56 ? -2.871 1.36 -10.906 1 93.38 56 ILE B C 1
ATOM 911 O O . ILE B 1 56 ? -4.055 1.302 -11.242 1 93.38 56 ILE B O 1
ATOM 915 N N . LYS B 1 57 ? -2.049 2.1 -11.547 1 92.25 57 LYS B N 1
ATOM 916 C CA . LYS B 1 57 ? -2.441 2.977 -12.648 1 92.25 57 LYS B CA 1
ATOM 917 C C . LYS B 1 57 ? -2.959 2.172 -13.836 1 92.25 57 LYS B C 1
ATOM 919 O O . LYS B 1 57 ? -3.859 2.617 -14.555 1 92.25 57 LYS B O 1
ATOM 924 N N . GLY B 1 58 ? -2.416 1.062 -13.984 1 91.12 58 GLY B N 1
ATOM 925 C CA . GLY B 1 58 ? -2.842 0.187 -15.07 1 91.12 58 GLY B CA 1
ATOM 926 C C . GLY B 1 58 ? -4.125 -0.563 -14.758 1 91.12 58 GLY B C 1
ATOM 927 O O . GLY B 1 58 ? -4.676 -1.243 -15.625 1 91.12 58 GLY B O 1
ATOM 928 N N . GLY B 1 59 ? -4.629 -0.523 -13.484 1 90.69 59 GLY B N 1
ATOM 929 C CA . GLY B 1 59 ? -5.891 -1.143 -13.102 1 90.69 59 GLY B CA 1
ATOM 930 C C . GLY B 1 59 ? -5.746 -2.609 -12.742 1 90.69 59 GLY B C 1
ATOM 931 O O . GLY B 1 59 ? -6.727 -3.355 -12.758 1 90.69 59 GLY B O 1
ATOM 932 N N . LYS B 1 60 ? -4.582 -3.049 -12.438 1 85.69 60 LYS B N 1
ATOM 933 C CA . LYS B 1 60 ? -4.344 -4.461 -12.148 1 85.69 60 LYS B CA 1
ATOM 934 C C . LYS B 1 60 ? -5.148 -4.922 -10.938 1 85.69 60 LYS B C 1
ATOM 936 O O . LYS B 1 60 ? -5.574 -6.078 -10.875 1 85.69 60 LYS B O 1
ATOM 941 N N . PHE B 1 61 ? -5.453 -4.02 -9.984 1 89.5 61 PHE B N 1
ATOM 942 C CA . PHE B 1 61 ? -6.117 -4.402 -8.742 1 89.5 61 PHE B CA 1
ATOM 943 C C . PHE B 1 61 ? -7.566 -3.928 -8.734 1 89.5 61 PHE B C 1
ATOM 945 O O . PHE B 1 61 ? -8.203 -3.893 -7.684 1 89.5 61 PHE B O 1
ATOM 952 N N . ASP B 1 62 ? -7.969 -3.465 -9.914 1 82.81 62 ASP B N 1
ATOM 953 C CA . ASP B 1 62 ? -9.367 -3.057 -10.008 1 82.81 62 ASP B CA 1
ATOM 954 C C . ASP B 1 62 ? -10.297 -4.258 -9.883 1 82.81 62 ASP B C 1
ATOM 956 O O . ASP B 1 62 ? -9.93 -5.379 -10.234 1 82.81 62 ASP B O 1
ATOM 960 N N . ALA B 1 63 ? -11.453 -3.998 -9.18 1 70.19 63 ALA B N 1
ATOM 961 C CA . ALA B 1 63 ? -12.453 -5.051 -9.008 1 70.19 63 ALA B CA 1
ATOM 962 C C . ALA B 1 63 ? -12.844 -5.668 -10.352 1 70.19 63 ALA B C 1
ATOM 964 O O . ALA B 1 63 ? -12.727 -5.023 -11.391 1 70.19 63 ALA B O 1
#

Organism: Saccharopolyspora spinosa (NCBI:txid60894)

InterPro domains:
  IPR007278 Domain of unknown function DUF397 [PF04149] (6-57)

Nearest PDB structures (foldseek):
  2it9-assembly1_A  TM=4.974E-01  e=4.177E+00  Prochlorococcus marinus str. NATL2A
  8ond-assembly2_B  TM=5.229E-01  e=6.819E+00  Bdellovibrio bacteriovorus HD100
  5xex-assembly1_B  TM=3.867E-01  e=5.337E+00  Staphylococcus aureus subsp. aureus NCTC 8325
  5xex-assembly1_A  TM=3.823E-01  e=5.337E+00  Staphylococcus aureus subsp. aureus NCTC 8325
  5xex-assembly2_E  TM=3.825E-01  e=6.032E+00  Staphylococcus aureus subsp. aureus NCTC 8325

pLDDT: mean 86.86, std 10.92, range [52.59, 96.31]

Secondary structure (DSSP, 8-state):
---EEEEEE---SS--SS-EEEEEETTEEEEEEGGGGGG--EEE-HHHHHHHHHHHHTTTT--/---EEEEEE---SS-SSS-EEEEEETTEEEEEEGGGGGG--EEE-HHHHHHHHHHHHTTTT--

Radius of gyration: 13.41 Å; Cα contacts (8 Å, |Δi|>4): 237; chains: 2; bounding box: 32×28×33 Å